Protein AF-A0A2V9RCY5-F1 (afdb_monomer)

Secondary structure (DSSP, 8-state):
-HHHHHHHHHHHHHHHHHHHHHHHHTTPPPP-S--HHHHHHHHHHHT--HHHHHHHHHHHHHHHHHHHHHHHHHHHHH-SSHHHHHHHHHHHHHHHHHHHHHHHHHHHHHTTS-------

Solvent-accessible surface area (backbone atoms only — not comparable to full-atom values): 6750 Å² total; per-residue (Å²): 104,72,71,57,54,50,48,51,52,56,55,48,50,54,52,47,54,55,48,51,52,56,29,53,77,69,74,46,86,73,83,91,66,77,54,73,70,56,47,50,51,52,54,58,49,72,77,43,57,72,68,61,26,54,52,52,52,28,54,50,45,32,54,51,31,53,50,50,38,51,52,27,54,44,32,38,73,70,47,84,53,68,68,61,17,47,52,24,52,71,47,35,64,58,38,49,49,50,28,52,52,26,46,53,52,40,55,58,57,57,75,68,52,80,80,77,77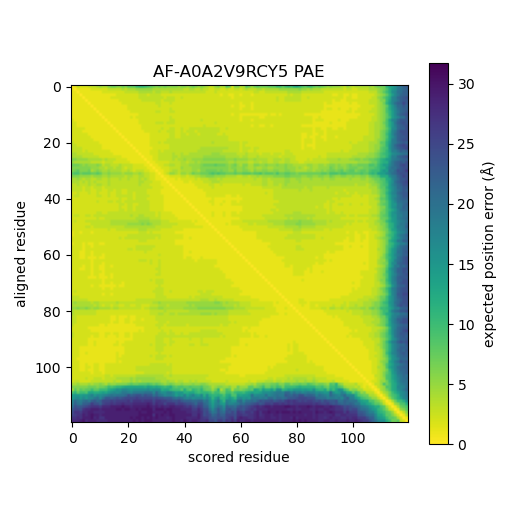,80,82,128

Nearest PDB structures (foldseek):
  5l89-assembly3_Z  TM=7.850E-01  e=2.055E-01  Rhodospirillum rubrum
  5ux1-assembly1_A  TM=7.957E-01  e=7.659E-01  Synechococcus sp. CC9605
  4wpe-assembly1_A-2  TM=5.479E-01  e=3.967E+00  Saccharomyces cerevisiae S288C
  6ixf-assembly1_A  TM=3.202E-01  e=5.512E-01  Homo sapiens
  5los-assembly1_A  TM=4.937E-01  e=5.823E+00  Serendipita indica DSM 11827

Foldseek 3Di:
DVVLVVLCCVLVVVLVVVVVVVCVVVVHDDDPDDDPVVVVLVVVLVPDDDLRSQLSVLVVQLVVLVVLLVVLVCCLVPNDDPVSNVSSVVSNVVSVVSNVVSVVSNVVSVVPDPPPPPDD

Mean predicted aligned error: 5.21 Å

Structure (mmCIF, N/CA/C/O backbone):
data_AF-A0A2V9RCY5-F1
#
_entry.id   AF-A0A2V9RCY5-F1
#
loop_
_atom_site.group_PDB
_atom_site.id
_atom_site.type_symbol
_atom_site.label_atom_id
_atom_site.label_alt_id
_atom_site.label_comp_id
_atom_site.label_asym_id
_atom_site.label_entity_id
_atom_site.label_seq_id
_atom_site.pdbx_PDB_ins_code
_atom_site.Cartn_x
_atom_site.Cartn_y
_atom_site.Cartn_z
_atom_site.occupancy
_atom_site.B_iso_or_equiv
_atom_site.auth_seq_id
_atom_site.auth_comp_id
_atom_site.auth_asym_id
_atom_site.auth_atom_id
_atom_site.pdbx_PDB_model_num
ATOM 1 N N . MET A 1 1 ? 12.763 -0.932 -8.934 1.00 88.75 1 MET A N 1
ATOM 2 C CA . MET A 1 1 ? 11.520 -1.590 -9.379 1.00 88.75 1 MET A CA 1
ATOM 3 C C . MET A 1 1 ? 11.253 -2.881 -8.636 1.00 88.75 1 MET A C 1
ATOM 5 O O . MET A 1 1 ? 10.454 -2.820 -7.721 1.00 88.75 1 MET A O 1
ATOM 9 N N . LYS A 1 2 ? 11.960 -3.993 -8.886 1.00 91.12 2 LYS A N 1
ATOM 10 C CA . LYS A 1 2 ? 11.673 -5.278 -8.206 1.00 91.12 2 LYS A CA 1
ATOM 11 C C . LYS A 1 2 ? 11.618 -5.197 -6.668 1.00 91.12 2 LYS A C 1
ATOM 13 O O . LYS A 1 2 ? 10.632 -5.612 -6.083 1.00 91.12 2 LYS A O 1
ATOM 18 N N . LYS A 1 3 ? 12.621 -4.581 -6.023 1.00 94.12 3 LYS A N 1
ATOM 19 C CA . LYS A 1 3 ? 12.625 -4.378 -4.556 1.00 94.12 3 LYS A CA 1
ATOM 20 C C . LYS A 1 3 ? 11.458 -3.516 -4.053 1.00 94.12 3 LYS A C 1
ATOM 22 O O . LYS A 1 3 ? 10.899 -3.809 -3.010 1.00 94.12 3 LYS A O 1
ATOM 27 N N . PHE A 1 4 ? 11.101 -2.469 -4.800 1.00 95.00 4 PHE A N 1
ATOM 28 C CA . PHE A 1 4 ? 9.958 -1.614 -4.469 1.00 95.00 4 PHE A CA 1
ATOM 29 C C . PHE A 1 4 ? 8.650 -2.406 -4.575 1.00 95.00 4 PHE A C 1
ATOM 31 O O . PHE A 1 4 ? 7.872 -2.413 -3.634 1.00 95.00 4 PHE A O 1
ATOM 38 N N . GLY A 1 5 ? 8.458 -3.143 -5.675 1.00 96.00 5 GLY A N 1
ATOM 39 C CA . GLY A 1 5 ? 7.283 -3.993 -5.871 1.00 96.00 5 GLY A CA 1
ATOM 40 C C . GLY A 1 5 ? 7.143 -5.071 -4.795 1.00 96.00 5 GLY A C 1
ATOM 41 O O . GLY A 1 5 ? 6.050 -5.251 -4.277 1.00 96.00 5 GLY A O 1
ATOM 42 N N . GLN A 1 6 ? 8.241 -5.727 -4.400 1.00 97.81 6 GLN A N 1
ATOM 43 C CA . GLN A 1 6 ? 8.210 -6.702 -3.305 1.00 97.81 6 GLN A CA 1
ATOM 44 C C . GLN A 1 6 ? 7.753 -6.057 -1.993 1.00 97.81 6 GLN A C 1
ATOM 46 O O . GLN A 1 6 ? 6.855 -6.579 -1.345 1.00 97.81 6 GLN A O 1
ATOM 51 N N . ARG A 1 7 ? 8.293 -4.879 -1.653 1.00 97.44 7 ARG A N 1
ATOM 52 C CA . ARG A 1 7 ? 7.856 -4.132 -0.469 1.00 97.44 7 ARG A CA 1
ATOM 53 C C . ARG A 1 7 ? 6.364 -3.797 -0.515 1.00 97.44 7 ARG A C 1
ATOM 55 O O . ARG A 1 7 ? 5.691 -3.958 0.495 1.00 97.44 7 ARG A O 1
ATOM 62 N N . MET A 1 8 ? 5.847 -3.359 -1.671 1.00 98.31 8 MET A N 1
ATOM 63 C CA . MET A 1 8 ? 4.410 -3.092 -1.823 1.00 98.31 8 MET A CA 1
ATOM 64 C C . MET A 1 8 ? 3.594 -4.345 -1.510 1.00 98.31 8 MET A C 1
ATOM 66 O O . MET A 1 8 ? 2.629 -4.267 -0.760 1.00 98.31 8 MET A O 1
ATOM 70 N N . VAL A 1 9 ? 3.988 -5.497 -2.061 1.00 98.25 9 VAL A N 1
ATOM 71 C CA . VAL A 1 9 ? 3.290 -6.766 -1.822 1.00 98.25 9 VAL A CA 1
ATOM 72 C C . VAL A 1 9 ? 3.315 -7.129 -0.342 1.00 98.25 9 VAL A C 1
ATOM 74 O O . VAL A 1 9 ? 2.256 -7.410 0.212 1.00 98.25 9 VAL A O 1
ATOM 77 N N . ASP A 1 10 ? 4.479 -7.095 0.301 1.00 98.44 10 ASP A N 1
ATOM 78 C CA . ASP A 1 10 ? 4.631 -7.523 1.694 1.00 98.44 10 ASP A CA 1
ATOM 79 C C . ASP A 1 10 ? 3.801 -6.642 2.645 1.00 98.44 10 ASP A C 1
ATOM 81 O O . ASP A 1 10 ? 2.985 -7.141 3.426 1.00 98.44 10 ASP A O 1
ATOM 85 N N . ASP A 1 11 ? 3.957 -5.320 2.532 1.00 98.62 11 ASP A N 1
ATOM 86 C CA . ASP A 1 11 ? 3.313 -4.361 3.428 1.00 98.62 11 ASP A CA 1
ATOM 87 C C . ASP A 1 11 ? 1.794 -4.292 3.194 1.00 98.62 11 ASP A C 1
ATOM 89 O O . ASP A 1 11 ? 1.020 -4.335 4.156 1.00 98.62 11 ASP A O 1
ATOM 93 N N . HIS A 1 12 ? 1.338 -4.238 1.933 1.00 98.12 12 HIS A N 1
ATOM 94 C CA . HIS A 1 12 ? -0.100 -4.207 1.644 1.00 98.12 12 HIS A CA 1
ATOM 95 C C . HIS A 1 12 ? -0.785 -5.539 1.938 1.00 98.12 12 HIS A C 1
ATOM 97 O O . HIS A 1 12 ? -1.941 -5.521 2.351 1.00 98.12 12 HIS A O 1
ATOM 103 N N . SER A 1 13 ? -0.121 -6.688 1.765 1.00 98.12 13 SER A N 1
ATOM 104 C CA . SER A 1 13 ? -0.727 -7.979 2.132 1.00 98.12 13 SER A CA 1
ATOM 105 C C . SER A 1 13 ? -1.007 -8.025 3.630 1.00 98.12 13 SER A C 1
ATOM 107 O O . SER A 1 13 ? -2.133 -8.309 4.034 1.00 98.12 13 SER A O 1
ATOM 109 N N . LYS A 1 14 ? -0.030 -7.619 4.450 1.00 98.12 14 LYS A N 1
ATOM 110 C CA . LYS A 1 14 ? -0.204 -7.519 5.901 1.00 98.12 14 LYS A CA 1
ATOM 111 C C . LYS A 1 14 ? -1.330 -6.552 6.282 1.00 98.12 14 LYS A C 1
ATOM 113 O O . LYS A 1 14 ? -2.186 -6.909 7.088 1.00 98.12 14 LYS A O 1
ATOM 118 N N . ALA A 1 15 ? -1.349 -5.352 5.700 1.00 98.12 15 ALA A N 1
ATOM 119 C CA . ALA A 1 15 ? -2.391 -4.363 5.979 1.00 98.12 15 ALA A CA 1
ATOM 120 C C . ALA A 1 15 ? -3.786 -4.861 5.559 1.00 98.12 15 ALA A C 1
ATOM 122 O O . ALA A 1 15 ? -4.756 -4.679 6.292 1.00 98.12 15 ALA A O 1
ATOM 123 N N . ASN A 1 16 ? -3.889 -5.541 4.413 1.00 96.06 16 ASN A N 1
ATOM 124 C CA . ASN A 1 16 ? -5.142 -6.110 3.924 1.00 96.06 16 ASN A CA 1
ATOM 125 C C . ASN A 1 16 ? -5.651 -7.240 4.819 1.00 96.06 16 ASN A C 1
ATOM 127 O O . ASN A 1 16 ? -6.854 -7.324 5.051 1.00 96.06 16 ASN A O 1
ATOM 131 N N . ASP A 1 17 ? -4.771 -8.096 5.337 1.00 96.56 17 ASP A N 1
ATOM 132 C CA . ASP A 1 17 ? -5.173 -9.163 6.255 1.00 96.56 17 ASP A CA 1
ATOM 133 C C . ASP A 1 17 ? -5.705 -8.590 7.574 1.00 96.56 17 ASP A C 1
ATOM 135 O O . ASP A 1 17 ? -6.758 -9.016 8.052 1.00 96.56 17 ASP A O 1
ATOM 139 N N . GLN A 1 18 ? -5.048 -7.557 8.111 1.00 96.75 18 GLN A N 1
ATOM 140 C CA . GLN A 1 18 ? -5.537 -6.823 9.282 1.00 96.75 18 GLN A CA 1
ATOM 141 C C . GLN A 1 18 ? -6.894 -6.152 9.012 1.00 96.75 18 GLN A C 1
ATOM 143 O O . GLN A 1 18 ? -7.813 -6.264 9.824 1.00 96.75 18 GLN A O 1
ATOM 148 N N . LEU A 1 19 ? -7.053 -5.500 7.856 1.00 96.44 19 LEU A N 1
ATOM 149 C CA . LEU A 1 19 ? -8.304 -4.839 7.485 1.00 96.44 19 LEU A CA 1
ATOM 150 C C . LEU A 1 19 ? -9.452 -5.837 7.293 1.00 96.44 19 LEU A C 1
ATOM 152 O O . LEU A 1 19 ? -10.562 -5.576 7.745 1.00 96.44 19 LEU A O 1
ATOM 156 N N . LYS A 1 20 ? -9.201 -6.995 6.670 1.00 95.75 20 LYS A N 1
ATOM 157 C CA . LYS A 1 20 ? -10.208 -8.058 6.505 1.00 95.75 20 LYS A CA 1
ATOM 158 C C . LYS A 1 20 ? -10.691 -8.597 7.845 1.00 95.75 20 LYS A C 1
ATOM 160 O O . LYS A 1 20 ? -11.888 -8.822 8.006 1.00 95.75 20 LYS A O 1
ATOM 165 N N . GLN A 1 21 ? -9.784 -8.795 8.802 1.00 95.94 21 GLN A N 1
ATOM 166 C CA . GLN A 1 21 ? -10.149 -9.225 10.154 1.00 95.94 21 GLN A CA 1
ATOM 167 C C . GLN A 1 21 ? -11.039 -8.184 10.840 1.00 95.94 21 GLN A C 1
ATOM 169 O O . GLN A 1 21 ? -12.074 -8.541 11.399 1.00 95.94 21 GLN A O 1
ATOM 174 N N . LEU A 1 22 ? -10.677 -6.903 10.733 1.00 97.12 22 LEU A N 1
ATOM 175 C CA . LEU A 1 22 ? -11.448 -5.802 11.307 1.00 97.12 22 LEU A CA 1
ATOM 176 C C . LEU A 1 22 ? -12.819 -5.620 10.638 1.00 97.12 22 LEU A C 1
ATOM 178 O O . LEU A 1 22 ? -13.812 -5.354 11.306 1.00 97.12 22 LEU A O 1
ATOM 182 N N . ALA A 1 23 ? -12.894 -5.783 9.319 1.00 96.56 23 ALA A N 1
ATOM 183 C CA . ALA A 1 23 ? -14.160 -5.751 8.597 1.00 96.56 23 ALA A CA 1
ATOM 184 C C . ALA A 1 23 ? -15.060 -6.922 9.019 1.00 96.56 23 ALA A C 1
ATOM 186 O O . ALA A 1 23 ? -16.232 -6.721 9.333 1.00 96.56 23 ALA A O 1
ATOM 187 N N . SER A 1 24 ? -14.488 -8.125 9.130 1.00 96.25 24 SER A N 1
ATOM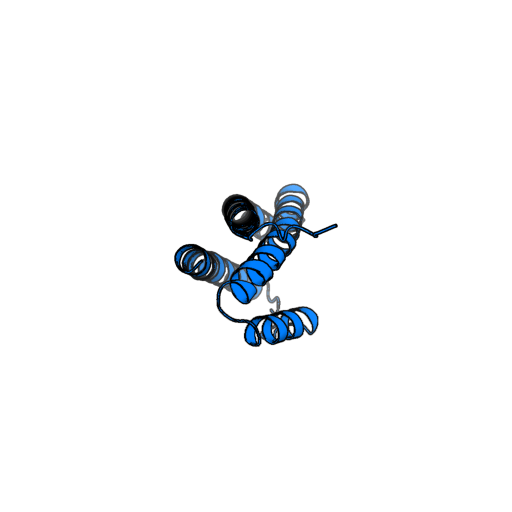 188 C CA . SER A 1 24 ? -15.212 -9.329 9.553 1.00 96.25 24 SER A CA 1
ATOM 189 C C . SER A 1 24 ? -15.760 -9.204 10.976 1.00 96.25 24 SER A C 1
ATOM 191 O O . SER A 1 24 ? -16.916 -9.547 11.209 1.00 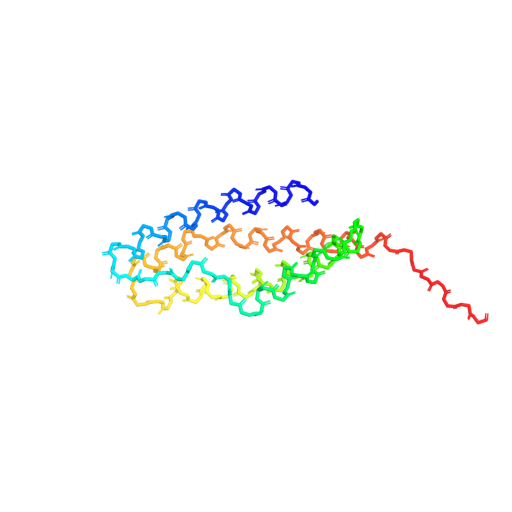96.25 24 SER A O 1
ATOM 193 N N . SER A 1 25 ? -14.981 -8.666 11.926 1.00 96.56 25 SER A N 1
ATOM 194 C CA . SER A 1 25 ? -15.451 -8.461 13.307 1.00 96.56 25 SER A CA 1
ATOM 195 C C . SER A 1 25 ? -16.595 -7.447 13.408 1.00 96.56 25 SER A C 1
ATOM 197 O O . SER A 1 25 ? -17.371 -7.487 14.361 1.00 96.56 25 SER A O 1
ATOM 199 N N . LYS A 1 26 ? -16.726 -6.569 12.409 1.00 96.25 26 LYS A N 1
ATOM 200 C CA . LYS A 1 26 ? -17.785 -5.560 12.296 1.00 96.25 26 LYS A CA 1
ATOM 201 C C . LYS A 1 26 ? -18.949 -5.987 11.396 1.00 96.25 26 LYS A C 1
ATOM 203 O O . LYS A 1 26 ? -19.882 -5.207 11.231 1.00 96.25 26 LYS A O 1
ATOM 208 N N . GLY A 1 27 ? -18.907 -7.188 10.811 1.00 96.56 27 GLY A N 1
ATOM 209 C CA . GLY A 1 27 ? -19.920 -7.655 9.857 1.00 96.56 27 GLY A CA 1
ATOM 210 C C . GLY A 1 27 ? -19.962 -6.839 8.560 1.00 96.56 27 GLY A C 1
ATOM 211 O O . GLY A 1 27 ? -21.024 -6.693 7.962 1.00 96.56 27 GLY A O 1
ATOM 212 N N . ILE A 1 28 ? -18.829 -6.257 8.159 1.00 95.44 28 ILE A N 1
ATOM 213 C CA . ILE A 1 28 ? -18.692 -5.478 6.927 1.00 95.44 28 ILE A CA 1
ATOM 214 C C . ILE A 1 28 ? -18.178 -6.396 5.820 1.00 95.44 28 ILE A C 1
ATOM 216 O O . ILE A 1 28 ? -17.073 -6.934 5.911 1.00 95.44 28 ILE A O 1
ATOM 220 N N . ASP A 1 29 ? -18.948 -6.505 4.742 1.00 91.50 29 ASP A N 1
ATOM 221 C CA . ASP A 1 29 ? -18.523 -7.221 3.544 1.00 91.50 29 ASP A CA 1
ATOM 222 C C . ASP A 1 29 ? -17.519 -6.391 2.738 1.00 91.50 29 ASP A C 1
ATOM 224 O O . ASP A 1 29 ? -17.772 -5.243 2.361 1.00 91.50 29 ASP A O 1
ATOM 228 N N . VAL A 1 30 ? -16.366 -6.993 2.443 1.00 90.06 30 VAL A N 1
ATOM 229 C CA . VAL A 1 30 ? -15.320 -6.375 1.622 1.00 90.06 30 VAL A CA 1
ATOM 230 C C . VAL A 1 30 ? -15.406 -6.927 0.197 1.00 90.06 30 VAL A C 1
ATOM 232 O O . VAL A 1 30 ? -15.381 -8.149 0.023 1.00 90.06 30 VAL A O 1
ATOM 235 N N . PRO A 1 31 ? -15.459 -6.070 -0.840 1.00 89.50 31 PRO A N 1
ATOM 236 C CA . PRO A 1 31 ? -15.433 -6.525 -2.225 1.00 89.50 31 PRO A CA 1
ATOM 237 C C . PRO A 1 31 ? -14.194 -7.377 -2.532 1.00 89.50 31 PRO A C 1
ATOM 239 O O . PRO A 1 31 ? -13.067 -6.994 -2.218 1.00 89.50 31 PRO A O 1
ATOM 242 N N . SER A 1 32 ? -14.397 -8.521 -3.188 1.00 87.06 32 SER A N 1
ATOM 243 C CA . SER A 1 32 ? -13.315 -9.413 -3.634 1.00 87.06 32 SER A CA 1
ATOM 244 C C . SER A 1 32 ? -12.788 -9.074 -5.031 1.00 87.06 32 SER A C 1
ATOM 246 O O . SER A 1 32 ? -11.735 -9.568 -5.437 1.00 87.06 32 SER A O 1
ATOM 248 N N . GLU A 1 33 ? -13.502 -8.224 -5.769 1.00 92.25 33 GLU A N 1
ATOM 249 C CA . GLU A 1 33 ? -13.144 -7.826 -7.123 1.00 92.25 33 GLU A CA 1
ATOM 250 C C . GLU A 1 33 ? -12.611 -6.399 -7.204 1.00 92.25 33 GLU A C 1
ATOM 252 O O . GLU A 1 33 ? -13.065 -5.485 -6.517 1.00 92.25 33 GLU A O 1
ATOM 257 N N . LEU A 1 34 ? -11.697 -6.194 -8.154 1.00 92.12 34 LEU A N 1
ATOM 258 C CA . LEU A 1 34 ? -11.284 -4.860 -8.572 1.00 92.12 34 LEU A CA 1
ATOM 259 C C . LEU A 1 34 ? -12.461 -4.099 -9.198 1.00 92.12 34 LEU A C 1
ATOM 261 O O . LEU A 1 34 ? -13.217 -4.645 -10.012 1.00 92.12 34 LEU A O 1
ATOM 265 N N . ASN A 1 35 ? -12.559 -2.806 -8.894 1.00 94.31 35 ASN A N 1
ATOM 266 C CA . ASN A 1 35 ? -13.476 -1.916 -9.600 1.00 94.31 35 ASN A CA 1
ATOM 267 C C . ASN A 1 35 ? -13.014 -1.689 -11.059 1.00 94.31 35 ASN A C 1
ATOM 269 O O . ASN A 1 35 ? -11.910 -2.065 -11.463 1.00 94.31 35 ASN A O 1
ATOM 273 N N . ALA A 1 36 ? -13.865 -1.052 -11.868 1.00 96.56 36 ALA A N 1
ATOM 274 C CA . ALA A 1 36 ? -13.595 -0.832 -13.291 1.00 96.56 36 ALA A CA 1
ATOM 275 C C . ALA A 1 36 ? -12.317 -0.014 -13.559 1.00 96.56 36 ALA A C 1
ATOM 277 O O . ALA A 1 36 ? -11.572 -0.325 -14.489 1.00 96.56 36 ALA A O 1
ATOM 278 N N . LYS A 1 37 ? -12.035 1.001 -12.733 1.00 95.06 37 LYS A N 1
ATOM 279 C CA . LYS A 1 37 ? -10.842 1.845 -12.872 1.00 95.06 37 LYS A CA 1
ATOM 280 C C . LYS A 1 37 ? -9.572 1.027 -12.630 1.00 95.06 37 LYS A C 1
ATOM 282 O O . LYS A 1 37 ? -8.637 1.110 -13.423 1.00 95.06 37 LYS A O 1
ATOM 287 N N . ASP A 1 38 ? -9.556 0.203 -11.588 1.00 94.69 38 ASP A N 1
ATOM 288 C CA . ASP A 1 38 ? -8.383 -0.599 -11.231 1.00 94.69 38 ASP A CA 1
ATOM 289 C C . ASP A 1 38 ? -8.162 -1.748 -12.225 1.00 94.69 38 ASP A C 1
ATOM 291 O O . ASP A 1 38 ? -7.021 -2.031 -12.601 1.00 94.69 38 ASP A O 1
ATOM 295 N N . LYS A 1 39 ? -9.247 -2.348 -12.744 1.00 97.44 39 LYS A N 1
ATOM 296 C CA . LYS A 1 39 ? -9.194 -3.302 -13.868 1.00 97.44 39 LYS A CA 1
ATOM 297 C C . LYS A 1 39 ? -8.535 -2.662 -15.101 1.00 97.44 39 LYS A C 1
ATOM 299 O O . LYS A 1 39 ? -7.607 -3.248 -15.659 1.00 97.44 39 LYS A O 1
ATOM 304 N N . ALA A 1 40 ? -8.937 -1.444 -15.473 1.00 97.50 40 ALA A N 1
ATOM 305 C CA . ALA A 1 40 ? -8.365 -0.724 -16.614 1.00 97.50 40 ALA A CA 1
ATOM 306 C C . ALA A 1 40 ? -6.886 -0.346 -16.404 1.00 97.50 40 ALA A C 1
ATOM 308 O O . ALA A 1 40 ? -6.072 -0.487 -17.319 1.00 97.50 40 ALA A O 1
ATOM 309 N N . THR A 1 41 ? -6.506 0.090 -15.197 1.00 97.50 41 THR A N 1
ATOM 310 C CA . THR A 1 41 ? -5.099 0.362 -14.854 1.00 97.50 41 THR A CA 1
ATOM 311 C C . THR A 1 41 ? -4.249 -0.900 -14.982 1.00 97.50 41 THR A C 1
ATOM 313 O O . THR A 1 41 ? -3.208 -0.870 -15.642 1.00 97.50 41 THR A O 1
ATOM 316 N N . LYS A 1 42 ? -4.712 -2.028 -14.424 1.00 97.75 42 LYS A N 1
ATOM 317 C CA . LYS A 1 42 ? -4.033 -3.327 -14.537 1.00 97.75 42 LYS A CA 1
ATOM 318 C C . LYS A 1 42 ? -3.857 -3.740 -15.998 1.00 97.75 42 LYS A C 1
ATOM 320 O O . LYS A 1 42 ? -2.760 -4.132 -16.392 1.00 97.75 42 LYS A O 1
ATOM 325 N N . GLU A 1 43 ? -4.912 -3.632 -16.804 1.00 98.25 43 GLU A N 1
ATOM 326 C CA . GLU A 1 43 ? -4.863 -3.979 -18.224 1.00 98.25 43 GLU A CA 1
ATOM 327 C C . GLU A 1 43 ? -3.854 -3.105 -18.981 1.00 98.25 43 GLU A C 1
ATOM 329 O O . GLU A 1 43 ? -2.989 -3.633 -19.682 1.00 98.25 43 GLU A O 1
ATOM 334 N N . ARG A 1 44 ? -3.906 -1.779 -18.804 1.00 98.25 44 ARG A N 1
ATOM 335 C CA . ARG A 1 44 ? -2.956 -0.856 -19.440 1.00 98.25 44 ARG A CA 1
ATOM 336 C C . ARG A 1 44 ? -1.515 -1.202 -19.078 1.00 98.25 44 ARG A C 1
ATOM 338 O O . ARG A 1 44 ? -0.675 -1.271 -19.970 1.00 98.25 44 ARG A O 1
ATOM 345 N N . LEU A 1 45 ? -1.227 -1.422 -17.795 1.00 98.06 45 LEU A N 1
ATOM 346 C CA . LEU A 1 45 ? 0.120 -1.754 -17.332 1.00 98.06 45 LEU A CA 1
ATOM 347 C C . LEU A 1 45 ? 0.604 -3.097 -17.892 1.00 98.06 45 LEU A C 1
ATOM 349 O O . LEU A 1 45 ? 1.763 -3.198 -18.276 1.00 98.06 45 LEU A O 1
ATOM 353 N N . SER A 1 46 ? -0.275 -4.097 -18.015 1.00 98.06 46 SER A N 1
ATOM 354 C CA . SER A 1 46 ? 0.085 -5.420 -18.555 1.00 98.06 46 SER A CA 1
ATOM 355 C C . SER A 1 46 ? 0.550 -5.402 -20.017 1.00 98.06 46 SER A C 1
ATOM 357 O O . SER A 1 46 ? 1.239 -6.320 -20.453 1.00 98.06 46 SER A O 1
ATOM 359 N N . LYS A 1 47 ? 0.199 -4.349 -20.766 1.00 98.31 47 LYS A N 1
ATOM 360 C CA . LYS A 1 47 ? 0.605 -4.143 -22.165 1.00 98.31 47 LYS A CA 1
ATOM 361 C C . LYS A 1 47 ? 1.961 -3.442 -22.297 1.00 98.31 47 LYS A C 1
ATOM 363 O O . LYS A 1 47 ? 2.454 -3.281 -23.409 1.00 98.31 47 LYS A O 1
ATOM 368 N N . LEU A 1 48 ? 2.547 -2.989 -21.189 1.00 97.88 48 LEU A N 1
ATOM 369 C CA . LEU A 1 48 ? 3.832 -2.296 -21.165 1.00 97.88 48 LEU A CA 1
ATOM 370 C C . LEU A 1 48 ? 4.945 -3.238 -20.708 1.00 97.88 48 LEU A C 1
ATOM 372 O O . LEU A 1 48 ? 4.716 -4.220 -20.008 1.00 97.88 48 LEU A O 1
ATOM 376 N N . SER A 1 49 ? 6.181 -2.906 -21.071 1.00 95.56 49 SER A N 1
ATOM 377 C CA . SER A 1 49 ? 7.359 -3.665 -20.658 1.00 95.56 49 SER A CA 1
ATOM 378 C C . SER A 1 49 ? 8.559 -2.747 -20.422 1.00 95.56 49 SER A C 1
ATOM 380 O O . SER A 1 49 ? 8.551 -1.574 -20.812 1.00 95.56 49 SER A O 1
ATOM 382 N N . GLY A 1 50 ? 9.576 -3.271 -19.731 1.00 94.31 50 GLY A N 1
ATOM 383 C CA . GLY A 1 50 ? 10.826 -2.561 -19.454 1.00 94.31 50 GLY A CA 1
ATOM 384 C C . GLY A 1 50 ? 10.609 -1.164 -18.868 1.00 94.31 50 GLY A C 1
ATOM 385 O O . GLY A 1 50 ? 9.788 -0.960 -17.975 1.00 94.31 50 GLY A O 1
ATOM 386 N N . GLU A 1 51 ? 11.318 -0.174 -19.403 1.00 93.62 51 GLU A N 1
ATOM 387 C CA . GLU A 1 51 ? 11.252 1.190 -18.877 1.00 93.62 51 GLU A CA 1
ATOM 388 C C . GLU A 1 51 ? 9.890 1.872 -19.063 1.00 93.62 51 GLU A C 1
ATOM 390 O O . GLU A 1 51 ? 9.533 2.759 -18.286 1.00 93.62 51 GLU A O 1
ATOM 395 N N . GLN A 1 52 ? 9.126 1.498 -20.098 1.00 94.56 52 GLN A N 1
ATOM 396 C CA . GLN A 1 52 ? 7.782 2.045 -20.304 1.00 94.56 52 GLN A CA 1
ATOM 397 C C . GLN A 1 52 ? 6.851 1.600 -19.176 1.00 94.56 52 GLN A C 1
ATOM 399 O O . GLN A 1 52 ? 6.119 2.427 -18.631 1.00 94.56 52 GLN A O 1
ATOM 404 N N . PHE A 1 53 ? 6.931 0.321 -18.792 1.00 96.50 53 PHE A N 1
ATOM 405 C CA . PHE A 1 53 ? 6.229 -0.201 -17.623 1.00 96.50 53 PHE A CA 1
ATOM 406 C C . PHE A 1 53 ? 6.686 0.518 -16.355 1.00 96.50 53 PHE A C 1
ATOM 408 O O . PHE A 1 53 ? 5.853 1.040 -15.620 1.00 96.50 53 PHE A O 1
ATOM 415 N N . ASP A 1 54 ? 7.999 0.613 -16.133 1.00 95.44 54 ASP A N 1
ATOM 416 C CA . ASP A 1 54 ? 8.552 1.218 -14.922 1.00 95.44 54 ASP A CA 1
ATOM 417 C C . ASP A 1 54 ? 8.112 2.678 -14.750 1.00 95.44 54 ASP A C 1
ATOM 419 O O . ASP A 1 54 ? 7.736 3.090 -13.654 1.00 95.44 54 ASP A O 1
ATOM 423 N N . ARG A 1 55 ? 8.118 3.478 -15.824 1.00 95.12 55 ARG A N 1
ATOM 424 C CA . ARG A 1 55 ? 7.646 4.872 -15.779 1.00 95.12 55 ARG A CA 1
ATOM 425 C C . ARG A 1 55 ? 6.152 4.959 -15.484 1.00 95.12 55 ARG A C 1
ATOM 427 O O . ARG A 1 55 ? 5.771 5.703 -14.582 1.00 95.12 55 ARG A O 1
ATOM 434 N N . ALA A 1 56 ? 5.333 4.203 -16.213 1.00 96.50 56 ALA A N 1
ATOM 435 C CA . ALA A 1 56 ? 3.884 4.233 -16.049 1.00 96.50 56 ALA A CA 1
ATOM 436 C C . ALA A 1 56 ? 3.466 3.764 -14.648 1.00 96.50 56 ALA A C 1
ATOM 438 O O . ALA A 1 56 ? 2.713 4.454 -13.966 1.00 96.50 56 ALA A O 1
ATOM 439 N N . TYR A 1 57 ? 4.031 2.648 -14.184 1.00 97.00 57 TYR A N 1
ATOM 440 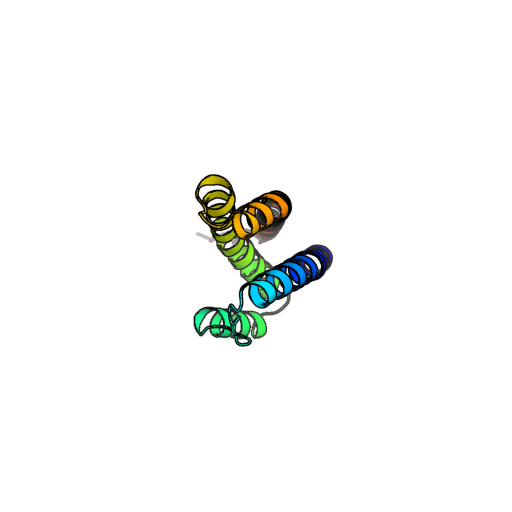C CA . TYR A 1 57 ? 3.775 2.109 -12.854 1.00 97.00 57 TYR A CA 1
ATOM 441 C C . TYR A 1 57 ? 4.149 3.113 -11.761 1.00 97.00 57 TYR A C 1
ATOM 443 O O . TYR A 1 57 ? 3.364 3.348 -10.850 1.00 97.00 57 TYR A O 1
ATOM 451 N N . MET A 1 58 ? 5.314 3.767 -11.855 1.00 97.38 58 MET A N 1
ATOM 452 C CA . MET A 1 58 ? 5.703 4.734 -10.827 1.00 97.38 58 MET A CA 1
ATOM 453 C C . MET A 1 58 ? 4.841 6.001 -10.820 1.00 97.38 58 MET A C 1
ATOM 455 O O . MET A 1 58 ? 4.616 6.563 -9.750 1.00 97.38 58 MET A O 1
ATOM 459 N N . GLN A 1 59 ? 4.348 6.449 -11.977 1.00 97.00 59 GLN A N 1
ATOM 460 C CA . GLN A 1 59 ? 3.392 7.559 -12.045 1.00 97.00 59 GLN A CA 1
ATOM 461 C C . GLN A 1 59 ? 2.076 7.204 -11.343 1.00 97.00 59 GLN A C 1
ATOM 463 O O . GLN A 1 59 ? 1.583 8.006 -10.546 1.00 97.00 59 GLN A O 1
ATOM 468 N N . ASP A 1 60 ? 1.554 5.999 -11.583 1.00 97.62 60 ASP A N 1
ATOM 469 C CA . ASP A 1 60 ? 0.353 5.506 -10.905 1.00 97.62 60 ASP A CA 1
ATOM 470 C C . ASP A 1 60 ? 0.585 5.380 -9.394 1.00 97.62 60 ASP A C 1
ATOM 472 O O . ASP A 1 60 ? -0.198 5.907 -8.612 1.00 97.62 60 ASP A O 1
ATOM 476 N N . MET A 1 61 ? 1.712 4.795 -8.968 1.00 98.00 61 MET A N 1
ATOM 477 C CA . MET A 1 61 ? 2.041 4.642 -7.545 1.00 98.00 61 MET A CA 1
ATOM 478 C C . MET A 1 61 ? 2.150 5.979 -6.814 1.00 98.00 61 MET A C 1
ATOM 480 O O . MET A 1 61 ? 1.660 6.088 -5.695 1.00 98.00 61 MET A O 1
ATOM 484 N N . VAL A 1 62 ? 2.748 7.010 -7.423 1.00 98.38 62 VAL A N 1
ATOM 485 C CA . VAL A 1 62 ? 2.790 8.351 -6.815 1.00 98.38 62 VAL A CA 1
ATOM 486 C C . VAL A 1 62 ? 1.385 8.930 -6.676 1.00 98.38 62 VAL A C 1
ATOM 488 O O . VAL A 1 62 ? 1.069 9.513 -5.637 1.00 98.38 62 VAL A O 1
ATOM 491 N N . LYS A 1 63 ? 0.544 8.787 -7.704 1.00 97.62 63 LYS A N 1
ATOM 492 C CA . LYS A 1 63 ? -0.829 9.296 -7.691 1.00 97.62 63 LYS A CA 1
ATOM 493 C C . LYS A 1 63 ? -1.673 8.597 -6.627 1.00 97.62 63 LYS A C 1
ATOM 495 O O . LYS A 1 63 ? -2.277 9.283 -5.804 1.00 97.62 63 LYS A O 1
ATOM 500 N N . ASP A 1 64 ? -1.684 7.269 -6.633 1.00 97.88 64 ASP A N 1
ATOM 501 C CA . ASP A 1 64 ? -2.513 6.471 -5.734 1.00 97.88 64 ASP A CA 1
ATOM 502 C C . ASP A 1 64 ? -2.042 6.631 -4.284 1.00 97.88 64 ASP A C 1
ATOM 504 O O . ASP A 1 64 ? -2.830 7.054 -3.446 1.00 97.88 64 ASP A O 1
ATOM 508 N N . HIS A 1 65 ? -0.739 6.526 -3.994 1.00 98.56 65 HIS A N 1
ATOM 509 C CA . HIS A 1 65 ? -0.255 6.717 -2.620 1.00 98.56 65 HIS A CA 1
ATOM 510 C C . HIS A 1 65 ? -0.417 8.154 -2.105 1.00 98.56 65 HIS A C 1
ATOM 512 O O . HIS A 1 65 ? -0.509 8.367 -0.899 1.00 98.56 65 HIS A O 1
ATOM 518 N N . THR A 1 66 ? -0.469 9.168 -2.979 1.00 98.69 66 THR A N 1
ATOM 519 C CA . THR A 1 66 ? -0.815 10.535 -2.543 1.00 98.69 66 THR A CA 1
ATOM 520 C C . THR A 1 66 ? -2.259 10.594 -2.046 1.00 98.69 66 THR A C 1
ATOM 522 O O . THR A 1 66 ? -2.531 11.232 -1.026 1.00 98.69 66 THR A O 1
ATOM 525 N N . LYS A 1 67 ? -3.175 9.917 -2.747 1.00 98.50 67 LYS A N 1
ATOM 526 C CA . LYS A 1 67 ? -4.580 9.801 -2.349 1.00 98.50 67 LYS A CA 1
ATOM 527 C C . LYS A 1 67 ? -4.709 8.983 -1.065 1.00 98.50 67 LYS A C 1
ATOM 529 O O . LYS A 1 67 ? -5.302 9.479 -0.113 1.00 98.50 67 LYS A O 1
ATOM 534 N N . ASP A 1 68 ? -4.072 7.819 -1.001 1.00 98.38 68 ASP A N 1
ATOM 535 C CA . ASP A 1 68 ? -4.146 6.919 0.152 1.00 98.38 68 ASP A CA 1
ATOM 536 C C . ASP A 1 68 ? -3.598 7.582 1.420 1.00 98.38 68 ASP A C 1
ATOM 538 O O . ASP A 1 68 ? -4.243 7.550 2.464 1.00 98.38 68 ASP A O 1
ATOM 542 N N . VAL A 1 69 ? -2.455 8.278 1.341 1.00 98.81 69 VAL A N 1
ATOM 543 C CA . VAL A 1 69 ? -1.923 9.055 2.475 1.00 98.81 69 VAL A CA 1
ATOM 544 C C . VAL A 1 69 ? -2.927 10.112 2.933 1.00 98.81 69 VAL A C 1
ATOM 546 O O . VAL A 1 69 ? -3.107 10.288 4.136 1.00 98.81 69 VAL A O 1
ATOM 549 N N . SER A 1 70 ? -3.598 10.805 2.009 1.00 98.75 70 SER A N 1
ATOM 550 C CA . SER A 1 70 ? -4.624 11.791 2.363 1.00 98.75 70 SER A CA 1
ATOM 551 C C . SER A 1 70 ? -5.831 11.144 3.048 1.00 98.75 70 SER A C 1
ATOM 553 O O . SER A 1 70 ? -6.326 11.676 4.041 1.00 98.75 70 SER A O 1
ATOM 555 N N . GLU A 1 71 ? -6.298 10.003 2.544 1.00 98.62 71 GLU A N 1
ATOM 556 C CA . GLU A 1 71 ? -7.458 9.281 3.077 1.00 98.62 71 GLU A CA 1
ATOM 557 C C . GLU A 1 71 ? -7.160 8.693 4.459 1.00 98.62 71 GLU A C 1
ATOM 559 O O . GLU A 1 71 ? -7.904 8.939 5.406 1.00 98.62 71 GLU A O 1
ATOM 564 N N . PHE A 1 72 ? -6.014 8.031 4.629 1.00 98.62 72 PHE A N 1
ATOM 565 C CA . PHE A 1 72 ? -5.576 7.496 5.921 1.00 98.62 72 PHE A CA 1
ATOM 566 C C . PHE A 1 72 ? -5.265 8.609 6.925 1.00 98.62 72 PHE A C 1
ATOM 568 O O . PHE A 1 72 ? -5.530 8.474 8.123 1.00 98.62 72 PHE A O 1
ATOM 575 N N . GLN A 1 73 ? -4.740 9.748 6.467 1.00 98.75 73 GLN A N 1
ATOM 576 C CA . GLN A 1 73 ? -4.534 10.907 7.329 1.00 98.75 73 GLN A CA 1
ATOM 577 C C . GLN A 1 73 ? -5.857 11.515 7.803 1.00 98.75 73 GLN A C 1
ATOM 579 O O . GLN A 1 73 ? -5.940 11.957 8.952 1.00 98.75 73 GLN A O 1
ATOM 584 N N . HIS A 1 74 ? -6.868 11.563 6.935 1.00 98.69 74 HIS A N 1
ATOM 585 C CA . HIS A 1 74 ? -8.202 12.014 7.305 1.00 98.69 74 HIS A CA 1
ATOM 586 C C . HIS A 1 74 ? -8.854 11.040 8.287 1.00 98.69 74 HIS A C 1
ATOM 588 O O . HIS A 1 74 ? -9.279 11.468 9.357 1.00 98.69 74 HIS A O 1
ATOM 594 N N . GLU A 1 75 ? -8.861 9.743 7.980 1.00 98.62 75 GLU A N 1
ATOM 595 C CA . GLU A 1 75 ? -9.482 8.724 8.829 1.00 98.62 75 GLU A CA 1
ATOM 596 C C . GLU A 1 75 ? -8.819 8.664 10.213 1.00 98.62 75 GLU A C 1
ATOM 598 O O . GLU A 1 75 ? -9.502 8.725 11.232 1.00 98.62 75 GLU A O 1
ATOM 603 N N . SER A 1 76 ? -7.482 8.680 10.283 1.00 98.50 76 SER A N 1
ATOM 604 C CA . SER A 1 76 ? -6.753 8.695 11.566 1.00 98.50 76 SER A CA 1
ATOM 605 C C . SER A 1 76 ? -7.133 9.876 12.469 1.00 98.50 76 SER A C 1
ATOM 607 O O . SER A 1 76 ? -7.249 9.722 13.685 1.00 98.50 76 SER A O 1
ATOM 609 N N . LYS A 1 77 ? -7.371 11.061 11.894 1.00 98.25 77 LYS A N 1
ATOM 610 C CA . LYS A 1 77 ? -7.710 12.279 12.649 1.00 98.25 77 LYS A CA 1
ATOM 611 C C . LYS A 1 77 ? -9.203 12.374 12.955 1.00 98.25 77 LYS A C 1
ATOM 613 O O . LYS A 1 77 ? -9.606 12.598 14.099 1.00 98.25 77 LYS A O 1
ATOM 618 N N . SER A 1 78 ? -10.024 12.190 11.934 1.00 97.94 78 SER A N 1
ATOM 619 C CA . SER A 1 78 ? -11.431 12.594 11.902 1.00 97.94 78 SER A CA 1
ATOM 620 C C . SER A 1 78 ? -12.408 11.428 11.787 1.00 97.94 78 SER A C 1
ATOM 622 O O . SER A 1 78 ? -13.614 11.662 11.854 1.00 97.94 78 SER A O 1
ATOM 624 N N . GLY A 1 79 ? -11.914 10.192 11.674 1.00 97.62 79 GLY A N 1
ATOM 625 C CA . GLY A 1 79 ? -12.743 8.993 11.681 1.00 97.62 79 GLY A CA 1
ATOM 626 C C . GLY A 1 79 ? -13.603 8.888 12.940 1.00 97.62 79 GLY A C 1
ATOM 627 O O . GLY A 1 79 ? -13.297 9.488 13.982 1.00 97.62 79 GLY A O 1
ATOM 628 N N . LYS A 1 80 ? -14.703 8.141 12.830 1.00 97.00 80 LYS A N 1
ATOM 629 C CA . LYS A 1 80 ? -15.677 7.942 13.919 1.00 97.00 80 LYS A CA 1
ATOM 630 C C . LYS A 1 80 ? -15.476 6.617 14.644 1.00 97.00 80 LYS A C 1
ATOM 632 O O . LYS A 1 80 ? -15.616 6.567 15.860 1.00 97.00 80 LYS A O 1
ATOM 637 N N . ASP A 1 81 ? -15.152 5.5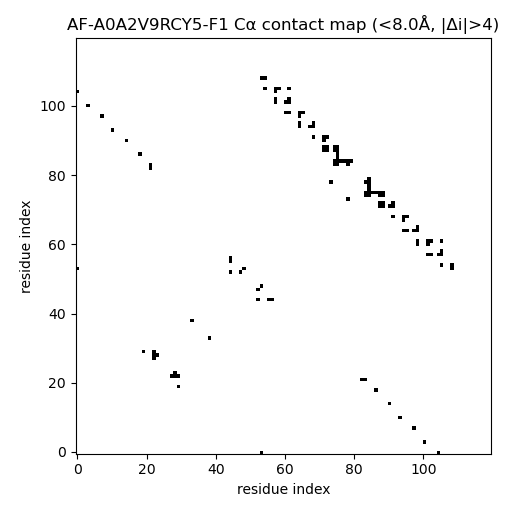64 13.901 1.00 97.50 81 ASP A N 1
ATOM 638 C CA . ASP A 1 81 ? -14.931 4.235 14.460 1.00 97.50 81 ASP A CA 1
ATOM 639 C C . ASP A 1 81 ? -13.506 4.133 15.010 1.00 97.50 81 ASP A C 1
ATOM 641 O O . ASP A 1 81 ? -12.534 4.239 14.264 1.00 97.50 81 ASP A O 1
ATOM 645 N N . SER A 1 82 ? -13.365 3.944 16.322 1.00 97.75 82 SER A N 1
ATOM 646 C CA . SER A 1 82 ? -12.062 3.969 16.992 1.00 97.75 82 SER A CA 1
ATOM 647 C C . SER A 1 82 ? -11.080 2.916 16.476 1.00 97.75 82 SER A C 1
ATOM 649 O O . SER A 1 82 ? -9.877 3.176 16.450 1.00 97.75 82 SER A O 1
ATOM 651 N N . GLU A 1 83 ? -11.560 1.746 16.054 1.00 97.88 83 GLU A N 1
ATOM 652 C CA . GLU A 1 83 ? -10.686 0.684 15.554 1.00 97.88 83 GLU A CA 1
ATOM 653 C C . GLU A 1 83 ? -10.217 0.986 14.128 1.00 97.88 83 GLU A C 1
ATOM 655 O O . GLU A 1 83 ? -9.039 0.800 13.819 1.00 97.88 83 GLU A O 1
ATOM 660 N N . ILE A 1 84 ? -11.096 1.541 13.285 1.00 97.62 84 ILE A N 1
ATOM 661 C CA . ILE A 1 84 ? -10.743 1.989 11.929 1.00 97.62 84 ILE A CA 1
ATOM 662 C C . ILE A 1 84 ? -9.771 3.175 11.987 1.00 97.62 84 ILE A C 1
ATOM 664 O O . ILE A 1 84 ? -8.759 3.177 11.282 1.00 97.62 84 ILE A O 1
ATOM 668 N N . LYS A 1 85 ? -9.991 4.136 12.895 1.00 98.38 85 LYS A N 1
ATOM 669 C CA . LYS A 1 85 ? -9.035 5.225 13.157 1.00 98.38 85 LYS A CA 1
ATOM 670 C C . LYS A 1 85 ? -7.662 4.700 13.555 1.00 98.38 85 LYS A C 1
ATOM 672 O O . LYS A 1 85 ? -6.644 5.220 13.093 1.00 98.38 85 LYS A O 1
ATOM 677 N N . ASN A 1 86 ? -7.622 3.708 14.445 1.00 98.38 86 ASN A N 1
ATOM 678 C CA . ASN A 1 86 ? -6.368 3.127 14.907 1.00 98.38 86 ASN A CA 1
ATOM 679 C C . ASN A 1 86 ? -5.650 2.395 13.766 1.00 98.38 86 ASN A C 1
ATOM 681 O O . ASN A 1 86 ? -4.467 2.643 13.541 1.00 98.38 86 ASN A O 1
ATOM 685 N N . PHE A 1 87 ? -6.372 1.585 12.987 1.00 98.56 87 PHE A N 1
ATOM 686 C CA . PHE A 1 87 ? -5.838 0.942 11.786 1.00 98.56 87 PHE A CA 1
ATOM 687 C C . PHE A 1 87 ? -5.244 1.967 10.806 1.00 98.56 87 PHE A C 1
ATOM 689 O O . PHE A 1 87 ? -4.101 1.817 10.361 1.00 98.56 87 PHE A O 1
ATOM 696 N N . ALA A 1 88 ? -5.976 3.050 10.526 1.00 98.69 88 ALA A N 1
ATOM 697 C CA . ALA A 1 88 ? -5.501 4.119 9.656 1.00 98.69 88 ALA A CA 1
ATOM 698 C C . ALA A 1 88 ? -4.232 4.785 10.214 1.00 98.69 88 ALA A C 1
ATOM 700 O O . ALA A 1 88 ? -3.259 4.985 9.487 1.00 98.69 88 ALA A O 1
ATOM 701 N N . SER A 1 89 ? -4.205 5.068 11.519 1.00 98.62 89 SER A N 1
ATOM 702 C CA . SER A 1 89 ? -3.060 5.690 12.197 1.00 98.62 89 SER A CA 1
ATOM 703 C C . SER A 1 89 ? -1.808 4.810 12.165 1.00 98.62 89 SER A C 1
ATOM 705 O O . SER A 1 89 ? -0.712 5.317 11.943 1.00 98.62 89 SER A O 1
ATOM 707 N N . GLN A 1 90 ? -1.960 3.498 12.359 1.00 98.56 90 GLN A N 1
ATOM 708 C CA . GLN A 1 90 ? -0.849 2.541 12.358 1.00 98.56 90 GLN A CA 1
ATOM 709 C C . GLN A 1 90 ? -0.297 2.268 10.953 1.00 98.56 90 GLN A C 1
ATOM 711 O O . GLN A 1 90 ? 0.889 1.982 10.805 1.00 98.56 90 GLN A O 1
ATOM 716 N N . THR A 1 91 ? -1.138 2.378 9.925 1.00 98.75 91 THR A N 1
ATOM 717 C CA . THR A 1 91 ? -0.756 2.111 8.528 1.00 98.75 91 THR A CA 1
ATOM 718 C C . THR A 1 91 ? -0.164 3.344 7.838 1.00 98.75 91 THR A C 1
ATOM 720 O O . THR A 1 91 ? 0.690 3.222 6.958 1.00 98.75 91 THR A O 1
ATOM 723 N N . LEU A 1 92 ? -0.576 4.546 8.254 1.00 98.69 92 LEU A N 1
ATOM 724 C CA . LEU A 1 92 ? -0.192 5.814 7.629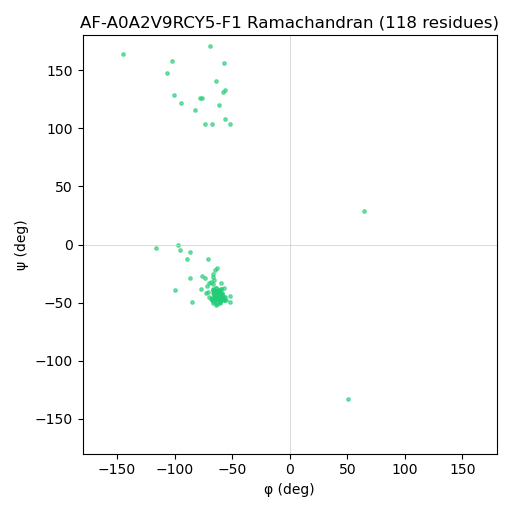 1.00 98.69 92 LEU A CA 1
ATOM 725 C C . LEU A 1 92 ? 1.331 6.015 7.451 1.00 98.69 92 LEU A C 1
ATOM 727 O O . LEU A 1 92 ? 1.720 6.433 6.357 1.00 98.69 92 LEU A O 1
ATOM 731 N N . PRO A 1 93 ? 2.211 5.717 8.432 1.00 98.75 93 PRO A N 1
ATOM 732 C CA . PRO A 1 93 ? 3.655 5.899 8.253 1.00 98.75 93 PRO A CA 1
ATOM 733 C C . PRO A 1 93 ? 4.222 5.070 7.095 1.00 98.75 93 PRO A C 1
ATOM 735 O O . PRO A 1 93 ? 5.046 5.558 6.322 1.00 98.75 93 PRO A O 1
ATOM 738 N N . THR A 1 94 ? 3.732 3.841 6.922 1.00 98.75 94 THR A N 1
ATOM 739 C CA . THR A 1 94 ? 4.147 2.957 5.828 1.00 98.75 94 THR A CA 1
ATOM 740 C C . THR A 1 94 ? 3.740 3.531 4.472 1.00 98.75 94 THR A C 1
ATOM 742 O O . THR A 1 94 ? 4.571 3.593 3.567 1.00 98.75 94 THR A O 1
ATOM 745 N N . LEU A 1 95 ? 2.510 4.046 4.343 1.00 98.75 95 LEU A N 1
ATOM 746 C CA . LEU A 1 95 ? 2.036 4.687 3.108 1.00 98.75 95 LEU A CA 1
ATOM 747 C C . LEU A 1 95 ? 2.822 5.967 2.777 1.00 98.75 95 LEU A C 1
ATOM 749 O O . LEU A 1 95 ? 3.137 6.228 1.614 1.00 98.75 95 LEU A O 1
ATOM 753 N N . GLN A 1 96 ? 3.191 6.758 3.791 1.00 98.75 96 GLN A N 1
ATOM 754 C CA . GLN A 1 96 ? 4.047 7.938 3.615 1.00 98.75 96 GLN A CA 1
ATOM 755 C C . GLN A 1 96 ? 5.444 7.554 3.108 1.00 98.75 96 GLN A C 1
ATOM 757 O O . GLN A 1 96 ? 6.010 8.229 2.237 1.00 98.75 96 GLN A O 1
ATOM 762 N N . GLU A 1 97 ? 5.998 6.454 3.616 1.00 98.62 97 GLU A N 1
ATOM 763 C CA . GLU A 1 97 ? 7.271 5.926 3.145 1.00 98.62 97 GLU A CA 1
ATOM 764 C C . GLU A 1 97 ? 7.166 5.398 1.709 1.00 98.62 97 GLU A C 1
ATOM 766 O O . GLU A 1 97 ? 7.999 5.746 0.869 1.00 98.62 97 GLU A O 1
ATOM 771 N N . HIS A 1 98 ? 6.121 4.628 1.390 1.00 98.62 98 HIS A N 1
ATOM 772 C CA . HIS A 1 98 ? 5.856 4.149 0.031 1.00 98.62 98 HIS A CA 1
ATOM 773 C C . HIS A 1 98 ? 5.749 5.307 -0.959 1.00 98.62 98 HIS A C 1
ATOM 775 O O . HIS A 1 98 ? 6.412 5.281 -1.996 1.00 98.62 98 HIS A O 1
ATOM 781 N N . LEU A 1 99 ? 5.017 6.371 -0.613 1.00 98.56 99 LEU A N 1
ATOM 782 C CA . LEU A 1 99 ? 4.920 7.579 -1.433 1.00 98.56 99 LEU A CA 1
ATOM 783 C C . LEU A 1 99 ? 6.289 8.236 -1.659 1.00 98.56 99 LEU A C 1
ATOM 785 O O . LEU A 1 99 ? 6.618 8.647 -2.775 1.00 98.56 99 LEU A O 1
ATOM 789 N N . THR A 1 100 ? 7.103 8.333 -0.609 1.00 98.25 100 THR A N 1
ATOM 790 C CA . THR A 1 100 ? 8.449 8.921 -0.683 1.00 98.25 100 THR A CA 1
ATOM 791 C C . THR A 1 100 ? 9.364 8.100 -1.591 1.00 98.25 100 THR A C 1
ATOM 793 O O . THR A 1 100 ? 10.048 8.646 -2.468 1.00 98.25 100 THR A O 1
ATOM 796 N N . GLN A 1 101 ? 9.343 6.776 -1.437 1.00 96.88 101 GLN A N 1
ATOM 797 C CA . GLN A 1 101 ? 10.072 5.854 -2.301 1.00 96.88 101 GLN A CA 1
ATOM 798 C C . GLN A 1 101 ? 9.573 5.962 -3.746 1.00 96.88 101 GLN A C 1
ATOM 800 O O . GLN A 1 101 ? 10.385 6.027 -4.672 1.00 96.88 101 GLN A O 1
ATOM 805 N N . ALA A 1 102 ? 8.257 6.070 -3.944 1.00 97.12 102 ALA A N 1
ATOM 806 C CA . ALA A 1 102 ? 7.664 6.158 -5.264 1.00 97.12 102 ALA A CA 1
ATOM 807 C C . ALA A 1 102 ? 8.091 7.426 -6.010 1.00 97.12 102 ALA A C 1
ATOM 809 O O . ALA A 1 102 ? 8.560 7.350 -7.148 1.00 97.12 102 ALA A O 1
ATOM 810 N N . LYS A 1 103 ? 8.039 8.583 -5.338 1.00 96.50 103 LYS A N 1
ATOM 811 C CA . LYS A 1 103 ? 8.545 9.857 -5.873 1.00 96.50 103 LYS A CA 1
ATOM 812 C C . LYS A 1 103 ? 10.029 9.765 -6.222 1.00 96.50 103 LYS A C 1
ATOM 814 O O . LYS A 1 103 ? 10.428 10.150 -7.317 1.00 96.50 103 LYS A O 1
ATOM 819 N N . THR A 1 104 ? 10.834 9.178 -5.337 1.00 94.25 104 THR A N 1
ATOM 820 C CA . THR A 1 104 ? 12.279 9.017 -5.555 1.00 94.25 104 THR A CA 1
ATOM 821 C C . THR A 1 104 ? 12.586 8.182 -6.800 1.00 94.25 104 THR A C 1
ATOM 823 O O . THR A 1 104 ? 13.463 8.537 -7.589 1.00 94.25 104 THR A O 1
ATOM 826 N N . VAL A 1 105 ? 11.883 7.063 -6.995 1.00 90.75 105 VAL A N 1
ATOM 827 C CA . VAL A 1 105 ? 12.086 6.207 -8.173 1.00 90.75 105 VAL A CA 1
ATOM 828 C C . VAL A 1 105 ? 11.559 6.888 -9.439 1.00 90.75 105 VAL A C 1
ATOM 830 O O . VAL A 1 105 ? 12.248 6.865 -10.457 1.00 90.75 105 VAL A O 1
ATOM 833 N N . ALA A 1 106 ? 10.403 7.556 -9.378 1.00 90.56 106 ALA A N 1
ATOM 834 C CA . ALA A 1 106 ? 9.850 8.303 -10.507 1.00 90.56 106 ALA A CA 1
ATOM 835 C C . ALA A 1 106 ? 10.815 9.394 -11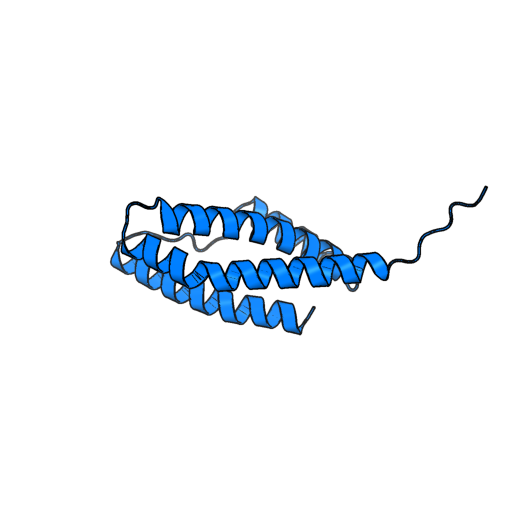.007 1.00 90.56 106 ALA A C 1
ATOM 837 O O . ALA A 1 106 ? 11.095 9.459 -12.204 1.00 90.56 106 ALA A O 1
ATOM 838 N N . SER A 1 107 ? 11.395 10.193 -10.103 1.00 86.94 107 SER A N 1
ATOM 839 C CA . SER A 1 107 ? 12.380 11.224 -10.460 1.00 86.94 107 SER A CA 1
ATOM 840 C C . SER A 1 107 ? 13.649 10.633 -11.084 1.00 86.94 107 SER A C 1
ATOM 842 O O . SER A 1 107 ? 14.155 11.163 -12.071 1.00 86.94 107 SER A O 1
ATOM 844 N N . LYS A 1 108 ? 14.143 9.495 -10.572 1.00 81.81 108 LYS A N 1
ATOM 845 C CA . LYS A 1 108 ? 15.295 8.783 -11.161 1.00 81.81 108 LYS A CA 1
ATOM 846 C C . LYS A 1 108 ? 15.000 8.217 -12.553 1.00 81.81 108 LYS A C 1
ATOM 848 O O . LYS A 1 108 ? 15.912 8.104 -13.365 1.00 81.81 108 LYS A O 1
ATOM 853 N N . ASN A 1 109 ? 13.751 7.847 -12.832 1.00 76.56 109 ASN A N 1
ATOM 854 C CA . ASN A 1 109 ? 13.346 7.367 -14.155 1.00 76.56 109 ASN A CA 1
ATOM 855 C C . ASN A 1 109 ? 13.211 8.520 -15.169 1.00 76.56 109 ASN A C 1
ATOM 857 O O . ASN A 1 109 ? 13.409 8.306 -16.363 1.00 76.56 109 ASN A O 1
ATOM 861 N N . GLN A 1 110 ? 12.919 9.742 -14.709 1.00 68.19 110 GLN A N 1
ATOM 862 C CA . GLN A 1 110 ? 12.887 10.939 -15.558 1.00 68.19 110 GLN A CA 1
ATOM 863 C C . GLN A 1 110 ? 14.295 11.396 -15.961 1.00 68.19 110 GLN A C 1
ATOM 865 O O . GLN A 1 110 ? 14.521 11.689 -17.130 1.00 68.19 110 GLN A O 1
ATOM 870 N N . SER A 1 111 ? 15.264 11.376 -15.039 1.00 61.78 111 SER A N 1
ATOM 871 C CA . SER A 1 111 ? 16.646 11.802 -15.319 1.00 61.78 111 SER A CA 1
ATOM 872 C C . SER A 1 111 ? 17.447 10.850 -16.218 1.00 61.78 111 SER A C 1
ATOM 874 O O . SER A 1 111 ? 18.511 11.222 -16.702 1.00 61.78 111 SER A O 1
ATOM 876 N N . LYS A 1 112 ? 16.950 9.630 -16.454 1.00 57.06 112 LYS A N 1
ATOM 877 C CA . LYS A 1 112 ? 17.563 8.630 -17.346 1.00 57.06 112 LYS A CA 1
ATOM 878 C C . LYS A 1 112 ? 17.000 8.626 -18.769 1.00 57.06 112 LYS A C 1
ATOM 880 O O . LYS A 1 112 ? 17.496 7.876 -19.603 1.00 57.06 112 LYS A O 1
ATOM 885 N N . SER A 1 113 ? 15.978 9.432 -19.057 1.00 46.97 113 SER A N 1
ATOM 886 C CA . SER A 1 113 ? 15.469 9.563 -20.425 1.00 46.97 113 SER A CA 1
ATOM 887 C C . SER A 1 113 ? 16.417 10.475 -21.216 1.00 46.97 113 SER A C 1
ATOM 889 O O . SER A 1 113 ? 16.677 11.584 -20.744 1.00 46.97 113 SER A O 1
ATOM 891 N N . PRO A 1 114 ? 16.953 10.068 -22.385 1.00 43.62 114 PRO A N 1
ATOM 892 C CA . PRO A 1 114 ? 17.745 10.976 -23.199 1.00 43.62 114 PRO A CA 1
ATOM 893 C C . PRO A 1 114 ? 16.847 12.140 -23.616 1.00 43.62 114 PRO A C 1
ATOM 895 O O . PRO A 1 114 ? 15.807 11.949 -24.251 1.00 43.62 114 PRO A O 1
ATOM 898 N N . SER A 1 115 ? 17.247 13.350 -23.227 1.00 45.41 115 SER A N 1
ATOM 899 C CA . SER A 1 115 ? 16.720 14.593 -23.771 1.00 45.41 115 SER A CA 1
ATOM 900 C C . SER A 1 115 ? 16.828 14.507 -25.288 1.00 45.41 115 SER A C 1
ATOM 902 O O . SER A 1 115 ? 17.923 14.602 -25.842 1.00 45.41 115 SER A O 1
ATOM 904 N N . THR A 1 116 ? 15.704 14.260 -25.958 1.00 43.12 116 THR A N 1
ATOM 905 C CA . THR A 1 116 ? 15.658 14.306 -27.415 1.00 43.12 116 THR A CA 1
ATOM 906 C C . THR A 1 116 ? 15.858 15.764 -27.797 1.00 43.12 116 THR A C 1
ATOM 908 O O . THR A 1 116 ? 14.984 16.606 -27.599 1.00 43.12 116 THR A O 1
ATOM 911 N N 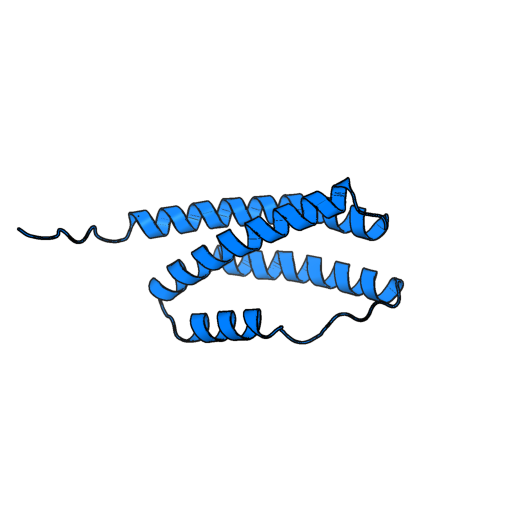. GLN A 1 117 ? 17.070 16.059 -28.255 1.00 39.38 117 GLN A N 1
ATOM 912 C CA . GLN A 1 117 ? 17.445 17.300 -28.905 1.00 39.38 117 GLN A CA 1
ATOM 913 C C . GLN A 1 117 ? 16.506 17.483 -30.103 1.00 39.38 117 GLN A C 1
ATOM 915 O O . GLN A 1 117 ? 16.589 16.745 -31.083 1.00 39.38 117 GLN A O 1
ATOM 920 N N . ALA A 1 118 ? 15.581 18.438 -30.012 1.00 38.62 118 ALA A N 1
ATOM 921 C CA . ALA A 1 118 ? 14.873 18.929 -31.182 1.00 38.62 118 ALA A CA 1
ATOM 922 C C . ALA A 1 118 ? 15.863 19.789 -31.974 1.00 38.62 118 ALA A C 1
ATOM 924 O 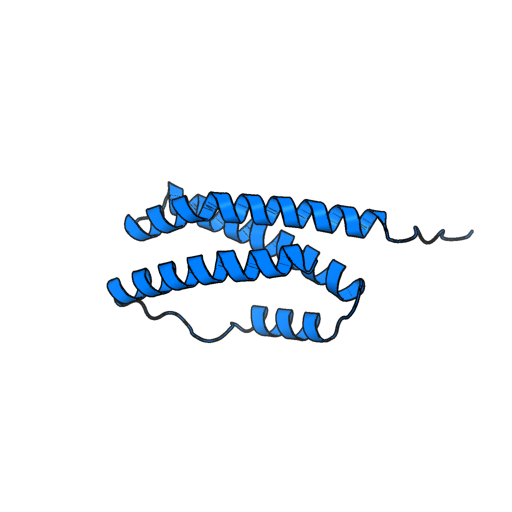O . ALA A 1 118 ? 16.211 20.898 -31.566 1.00 38.62 118 ALA A O 1
ATOM 925 N N . GLN A 1 119 ? 16.365 19.212 -33.062 1.00 38.38 119 GLN A N 1
ATOM 926 C CA . GLN A 1 119 ? 17.143 19.891 -34.086 1.00 38.38 119 GLN A CA 1
ATOM 927 C C . GLN A 1 119 ? 16.313 21.044 -34.672 1.00 38.38 119 GLN A C 1
ATOM 929 O O . GLN A 1 119 ? 15.145 20.863 -35.024 1.00 38.38 119 GLN A O 1
ATOM 934 N N . LYS A 1 120 ? 16.930 22.221 -34.760 1.00 37.56 120 LYS A N 1
ATOM 935 C CA . LYS A 1 120 ? 16.631 23.231 -35.773 1.00 37.56 120 LYS A CA 1
ATOM 936 C C . LYS A 1 120 ? 17.800 23.271 -36.741 1.00 37.56 120 LYS A C 1
ATOM 938 O O . LYS A 1 120 ? 18.934 23.051 -36.258 1.00 37.56 120 LYS A O 1
#

Sequence (120 aa):
MKKFGQRMVDDHSKANDQLKQLASSKGIDVPSELNAKDKATKERLSKLSGEQFDRAYMQDMVKDHTKDVSEFQHESKSGKDSEIKNFASQTLPTLQEHLTQAKTVASKNQSKSPSTQAQK

pLDDT: mean 91.81, std 14.85, range [37.56, 98.81]

Radius of gyration: 17.41 Å; Cα contacts (8 Å, |Δi|>4): 66; chains: 1; bounding box: 38×33×53 Å